Protein AF-A0A661YYA6-F1 (afdb_monomer_lite)

Secondary structure (DSSP, 8-state):
--HHHHHHHHHHTT--PPPPPP-SSS-------SS-THHHHHHHHHHHHTT--------GGGSS--

Foldseek 3Di:
DALVVLVVVCVVVVHDADDDDDPDPDDDDDQDDDPDPCSVVNVVSNCNNVVHDDDDDDDPVVVDDD

pLDDT: mean 86.39, std 7.15, range [61.03, 96.38]

Sequence (6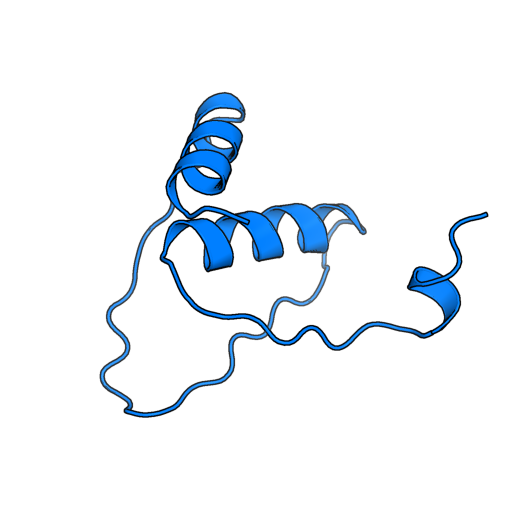6 aa):
MSAIVSKFILNLFGWKVVKHEVEEKSYVIVAAPHTSNWDFVIARLGVSSVGIPQKVLMKKEMFFFP

Structure (mmCIF, N/CA/C/O backbone):
data_AF-A0A661YYA6-F1
#
_entry.id   AF-A0A661YYA6-F1
#
loop_
_atom_site.group_PDB
_atom_site.id
_atom_site.type_symbol
_atom_site.label_atom_id
_atom_site.label_alt_id
_atom_site.label_comp_id
_atom_site.label_asym_id
_atom_site.label_entity_id
_atom_site.label_seq_id
_at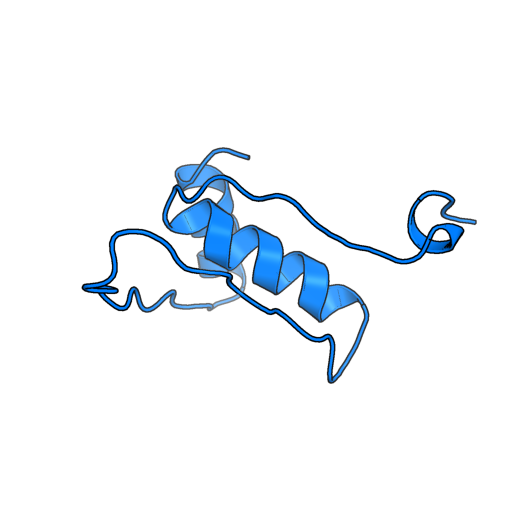om_site.pdbx_PDB_ins_code
_atom_site.Cartn_x
_atom_site.Cartn_y
_atom_site.Cartn_z
_atom_site.occupancy
_atom_site.B_iso_or_equiv
_atom_site.auth_seq_id
_atom_site.auth_comp_id
_atom_site.auth_asym_id
_atom_site.auth_atom_id
_atom_site.pdbx_PDB_model_num
ATOM 1 N N . MET A 1 1 ? -0.552 9.810 1.351 1.00 68.62 1 MET A N 1
ATOM 2 C CA . MET A 1 1 ? -1.186 9.844 0.016 1.00 68.62 1 MET A CA 1
ATOM 3 C C . MET A 1 1 ? -2.671 10.083 0.232 1.00 68.62 1 MET A C 1
ATOM 5 O O . MET A 1 1 ? -3.226 9.439 1.112 1.00 68.62 1 MET A O 1
ATOM 9 N N . SER A 1 2 ? -3.293 11.021 -0.484 1.00 88.19 2 SER A N 1
ATOM 10 C CA . SER A 1 2 ? -4.743 11.239 -0.376 1.00 88.19 2 SER A CA 1
ATOM 11 C C . SER A 1 2 ? -5.503 10.063 -0.999 1.00 88.19 2 SER A C 1
ATOM 13 O O . SER A 1 2 ? -5.125 9.600 -2.077 1.00 88.19 2 SER A O 1
ATOM 15 N N . ALA A 1 3 ? -6.580 9.607 -0.353 1.00 90.50 3 ALA A N 1
ATOM 16 C CA . ALA A 1 3 ? -7.417 8.509 -0.845 1.00 90.50 3 ALA A CA 1
ATOM 17 C C . ALA A 1 3 ? -7.962 8.772 -2.258 1.00 90.50 3 ALA A C 1
ATOM 19 O O . ALA A 1 3 ? -8.023 7.865 -3.087 1.00 90.50 3 ALA A O 1
ATOM 20 N N . ILE A 1 4 ? -8.274 10.036 -2.558 1.00 92.62 4 ILE A N 1
ATOM 21 C CA . ILE A 1 4 ? -8.755 10.480 -3.871 1.00 92.62 4 ILE A CA 1
ATOM 22 C C . ILE A 1 4 ? -7.681 10.257 -4.937 1.00 92.62 4 ILE A C 1
ATOM 24 O O . ILE A 1 4 ? -7.963 9.681 -5.984 1.00 92.62 4 ILE A O 1
ATOM 28 N N . VAL A 1 5 ? -6.440 10.656 -4.647 1.00 93.75 5 VAL A N 1
ATOM 29 C CA . VAL A 1 5 ? -5.307 10.502 -5.571 1.00 93.75 5 VAL A CA 1
ATOM 30 C C . VAL A 1 5 ? -5.032 9.023 -5.825 1.00 93.75 5 VAL A C 1
ATOM 32 O O . VAL A 1 5 ? -4.886 8.612 -6.971 1.00 93.75 5 VAL A O 1
ATOM 35 N N . SER A 1 6 ? -5.032 8.199 -4.775 1.00 93.62 6 SER A N 1
ATOM 36 C CA . SER A 1 6 ? -4.838 6.756 -4.927 1.00 93.62 6 SER A CA 1
ATOM 37 C C . SER A 1 6 ? -5.936 6.100 -5.761 1.00 93.62 6 SER A C 1
ATOM 39 O O . SER A 1 6 ? -5.628 5.310 -6.649 1.00 93.62 6 SER A O 1
ATOM 41 N N . LYS A 1 7 ? -7.204 6.450 -5.520 1.00 93.69 7 LYS A N 1
ATOM 42 C CA . LYS A 1 7 ? -8.337 5.921 -6.288 1.00 93.69 7 LYS A CA 1
ATOM 43 C C . LYS A 1 7 ? -8.290 6.366 -7.750 1.00 93.69 7 LYS A C 1
ATOM 45 O O . LYS A 1 7 ? -8.565 5.564 -8.633 1.00 93.69 7 LYS A O 1
ATOM 50 N N . PHE A 1 8 ? -7.905 7.616 -8.005 1.00 94.94 8 PHE A N 1
ATOM 51 C CA . PHE A 1 8 ? -7.730 8.138 -9.357 1.00 94.94 8 PHE A CA 1
ATOM 52 C C . PHE A 1 8 ? -6.652 7.368 -10.128 1.00 94.94 8 PHE A C 1
ATOM 54 O O . PHE A 1 8 ? -6.924 6.890 -11.225 1.00 94.94 8 PHE A O 1
ATOM 61 N N . ILE A 1 9 ? -5.471 7.174 -9.530 1.00 95.69 9 ILE A N 1
ATOM 62 C CA . ILE A 1 9 ? -4.381 6.408 -10.152 1.00 95.69 9 ILE A CA 1
ATOM 63 C C . ILE A 1 9 ? -4.837 4.976 -10.450 1.00 95.69 9 ILE A C 1
ATOM 65 O O . ILE A 1 9 ? -4.679 4.508 -11.570 1.00 95.69 9 ILE A O 1
ATOM 69 N N . LEU A 1 10 ? -5.452 4.292 -9.482 1.00 95.38 10 LEU A N 1
ATOM 70 C CA . LEU A 1 10 ? -5.941 2.924 -9.680 1.00 95.38 10 LEU A CA 1
ATOM 71 C C . LEU A 1 10 ? -6.972 2.836 -10.814 1.00 95.38 10 LEU A C 1
ATOM 73 O O . LEU A 1 10 ? -6.851 1.963 -11.671 1.00 95.38 10 LEU A O 1
ATOM 77 N N . ASN A 1 11 ? -7.920 3.774 -10.877 1.00 94.56 11 ASN A N 1
ATOM 78 C CA . ASN A 1 11 ? -8.914 3.827 -11.950 1.00 94.56 11 ASN A CA 1
ATOM 79 C C . ASN A 1 11 ? -8.276 4.031 -13.334 1.00 94.56 11 ASN A C 1
ATOM 81 O O . ASN A 1 11 ? -8.735 3.417 -14.294 1.00 94.56 11 ASN A O 1
ATOM 85 N N . LEU A 1 12 ? -7.223 4.853 -13.450 1.00 96.38 12 LEU A N 1
ATOM 86 C CA . LEU A 1 12 ? -6.501 5.043 -14.717 1.00 96.38 12 LEU A CA 1
ATOM 87 C C . LEU A 1 12 ? -5.878 3.740 -15.229 1.00 96.38 12 LEU A C 1
ATOM 89 O O . LEU A 1 12 ? -5.862 3.499 -16.431 1.00 96.38 12 LEU A O 1
ATOM 93 N N . PHE A 1 13 ? -5.410 2.885 -14.321 1.00 94.62 13 PHE A N 1
ATOM 94 C CA . PHE A 1 13 ? -4.879 1.563 -14.654 1.00 94.62 13 PHE A CA 1
ATOM 95 C C . PHE A 1 13 ? -5.965 0.472 -14.730 1.00 94.62 13 PHE A C 1
ATOM 97 O O . PHE A 1 13 ? -5.635 -0.708 -14.810 1.00 94.62 13 PHE A O 1
ATOM 104 N N . GLY A 1 14 ? -7.253 0.836 -14.685 1.00 94.88 14 GLY A N 1
ATOM 105 C CA . GLY A 1 14 ? -8.374 -0.106 -14.783 1.00 94.88 14 GLY A CA 1
ATOM 106 C C . GLY A 1 14 ? -8.651 -0.919 -13.513 1.00 94.88 14 GLY A C 1
ATOM 107 O O . GLY A 1 14 ? -9.411 -1.886 -13.556 1.00 94.88 14 GLY A O 1
ATOM 108 N N . TRP A 1 15 ? -8.066 -0.547 -12.374 1.00 94.12 15 TRP A N 1
ATOM 109 C CA . TRP A 1 15 ? -8.257 -1.257 -11.111 1.00 94.12 15 TRP A CA 1
ATOM 110 C C . TRP A 1 15 ? -9.526 -0.803 -10.397 1.00 94.12 15 TRP A C 1
ATOM 112 O O . TRP A 1 15 ? -9.760 0.389 -10.196 1.00 94.12 15 TRP A O 1
ATOM 122 N N . LY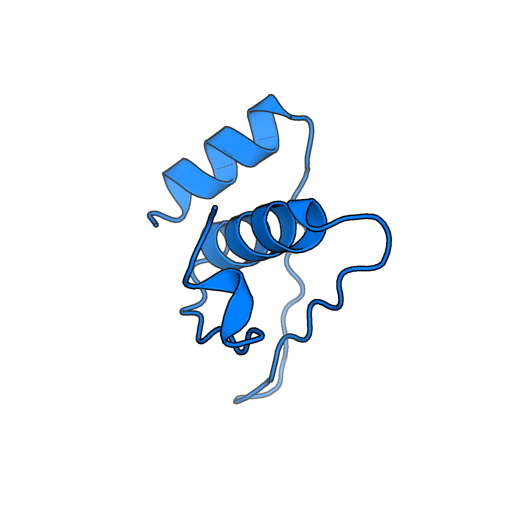S A 1 16 ? -10.311 -1.774 -9.919 1.00 90.56 16 LYS A N 1
ATOM 123 C CA . LYS A 1 16 ? -11.471 -1.539 -9.055 1.00 90.56 16 LYS A CA 1
ATOM 124 C C . LYS A 1 16 ? -11.161 -2.009 -7.640 1.00 90.56 16 LYS A C 1
ATOM 126 O O . LYS A 1 16 ? -10.936 -3.192 -7.407 1.00 90.56 16 LYS A O 1
ATOM 131 N N . VAL A 1 17 ? -11.189 -1.084 -6.687 1.00 89.25 17 VAL A N 1
ATOM 132 C CA . VAL A 1 17 ? -10.981 -1.409 -5.272 1.00 89.25 17 VAL A CA 1
ATOM 133 C C . VAL A 1 17 ? -12.292 -1.888 -4.666 1.00 89.25 17 VAL A C 1
ATOM 135 O O . VAL A 1 17 ? -13.276 -1.147 -4.638 1.00 89.25 17 VAL A O 1
ATOM 138 N N . VAL A 1 18 ? -12.297 -3.125 -4.178 1.00 88.19 18 VAL A N 1
ATOM 139 C CA . VAL A 1 18 ? -13.409 -3.697 -3.418 1.00 88.19 18 VAL A CA 1
ATOM 140 C C . VAL A 1 18 ? -13.082 -3.546 -1.939 1.00 88.19 18 VAL A C 1
ATOM 142 O O . VAL A 1 18 ? -12.069 -4.053 -1.464 1.00 88.19 18 VAL A O 1
ATOM 145 N N . LYS A 1 19 ? -13.919 -2.802 -1.217 1.00 77.56 19 LYS A N 1
ATOM 146 C CA . LYS A 1 19 ? -13.801 -2.670 0.233 1.00 77.56 19 LYS A CA 1
ATOM 147 C C . LYS A 1 19 ? -14.525 -3.850 0.873 1.00 77.56 19 LYS A C 1
ATOM 149 O O . LYS A 1 19 ? -15.713 -4.031 0.623 1.00 77.56 19 LYS A O 1
ATOM 154 N N . HIS A 1 20 ? -13.827 -4.607 1.710 1.00 76.56 20 HIS A N 1
ATOM 155 C CA . HIS A 1 20 ? -14.483 -5.474 2.679 1.00 76.56 20 HIS A CA 1
ATOM 156 C C . HIS A 1 20 ? -14.628 -4.735 4.000 1.00 76.56 20 HIS A C 1
ATOM 158 O O . HIS A 1 20 ? -13.713 -4.039 4.446 1.00 76.56 20 HIS A O 1
ATOM 164 N N . GLU A 1 21 ? -15.818 -4.836 4.580 1.00 75.69 21 GLU A N 1
ATOM 165 C CA . GLU A 1 21 ? -16.028 -4.435 5.959 1.00 75.69 21 GLU A CA 1
ATOM 166 C C . GLU A 1 21 ? -15.395 -5.507 6.834 1.00 75.69 21 GLU A C 1
ATOM 168 O O . GLU A 1 21 ? -15.704 -6.688 6.721 1.00 75.69 21 GLU A O 1
ATOM 173 N N . VAL A 1 22 ? -14.419 -5.075 7.620 1.00 79.81 22 VAL A N 1
ATOM 174 C CA . VAL A 1 22 ? -13.767 -5.892 8.633 1.00 79.81 22 VAL A CA 1
ATOM 175 C C . VAL A 1 22 ? -14.509 -5.567 9.923 1.00 79.81 22 VAL A C 1
ATOM 177 O O . VAL A 1 22 ? -14.560 -4.397 10.313 1.00 79.81 22 VAL A O 1
ATOM 180 N N . GLU A 1 23 ? -15.155 -6.560 10.528 1.00 82.38 23 GLU A N 1
ATOM 181 C CA . GLU A 1 23 ? -15.943 -6.376 11.757 1.00 82.38 23 GLU A CA 1
ATOM 182 C C . GLU A 1 23 ? -15.031 -6.161 12.976 1.00 82.38 23 GLU A C 1
ATOM 184 O O . GLU A 1 23 ? -15.420 -5.576 13.993 1.00 82.38 23 GLU A O 1
ATOM 189 N N . GLU A 1 24 ? -13.782 -6.604 12.869 1.00 86.25 24 GLU A N 1
ATOM 190 C CA . GLU A 1 24 ? -12.776 -6.526 13.906 1.00 86.25 24 GLU A CA 1
ATOM 191 C C . GLU A 1 24 ? -12.292 -5.090 14.128 1.00 86.25 24 GLU A C 1
ATOM 193 O O . GLU A 1 24 ? -11.909 -4.358 13.213 1.00 86.25 24 GLU A O 1
ATOM 198 N N . LYS A 1 25 ? -12.194 -4.711 15.406 1.00 79.81 25 LYS A N 1
ATOM 199 C CA . LYS A 1 25 ? -11.706 -3.390 15.834 1.00 79.81 25 LYS A CA 1
ATOM 200 C C . LYS A 1 25 ? -10.238 -3.133 15.467 1.00 79.81 25 LYS A C 1
ATOM 202 O O . LYS A 1 25 ? -9.801 -1.984 15.470 1.00 79.81 25 LYS A O 1
ATOM 207 N N . SER A 1 26 ? -9.468 -4.185 15.193 1.00 81.81 26 SER A N 1
ATOM 208 C CA . SER A 1 26 ? -8.044 -4.122 14.863 1.00 81.81 26 SER A CA 1
ATOM 209 C C . SER A 1 26 ? -7.661 -5.267 13.934 1.00 81.81 26 SER A C 1
ATOM 211 O O . SER A 1 26 ? -7.952 -6.421 14.240 1.00 81.81 26 SER A O 1
ATOM 213 N N . TYR A 1 27 ? -6.957 -4.960 12.848 1.00 82.06 27 TYR A N 1
ATOM 214 C CA . TYR A 1 27 ? -6.497 -5.943 11.871 1.00 82.06 27 TYR A CA 1
ATOM 215 C C . TYR A 1 27 ? -5.141 -5.538 11.284 1.00 82.06 27 TYR A C 1
ATOM 217 O O . TYR A 1 27 ? -4.741 -4.372 11.333 1.00 82.06 27 TYR A O 1
ATOM 225 N N . VAL A 1 28 ? -4.432 -6.514 10.714 1.00 82.75 28 VAL A N 1
ATOM 226 C CA . VAL A 1 28 ? -3.183 -6.306 9.973 1.00 82.75 28 VAL A CA 1
ATOM 227 C C . VAL A 1 28 ? -3.421 -6.706 8.524 1.00 82.75 28 VAL A C 1
ATOM 229 O O . VAL A 1 28 ? -3.798 -7.840 8.247 1.00 82.75 28 VAL A O 1
ATOM 232 N N . ILE A 1 29 ? -3.188 -5.780 7.595 1.00 80.62 29 ILE A N 1
ATOM 233 C CA . ILE A 1 29 ? -3.213 -6.081 6.161 1.00 80.62 29 ILE A CA 1
ATOM 234 C C . ILE A 1 29 ? -1.816 -6.545 5.757 1.00 80.62 29 ILE A C 1
ATOM 236 O O . ILE A 1 29 ? -0.854 -5.783 5.868 1.00 80.62 29 ILE A O 1
ATOM 240 N N . VAL A 1 30 ? -1.710 -7.778 5.267 1.00 83.19 30 VAL A N 1
ATOM 241 C CA . VAL A 1 30 ? -0.464 -8.325 4.723 1.00 83.19 30 VAL A CA 1
ATOM 242 C C . VAL A 1 30 ? -0.548 -8.312 3.202 1.00 83.19 30 VAL A C 1
ATOM 244 O O . VAL A 1 30 ? -1.399 -8.972 2.617 1.00 83.19 30 VAL A O 1
ATOM 247 N N . ALA A 1 31 ? 0.350 -7.562 2.567 1.00 81.19 31 ALA A N 1
ATOM 248 C CA . ALA A 1 31 ? 0.558 -7.600 1.126 1.00 81.19 31 ALA A CA 1
ATOM 249 C C . ALA A 1 31 ? 1.935 -8.208 0.856 1.00 81.19 31 ALA A C 1
ATOM 251 O O . ALA A 1 31 ? 2.957 -7.544 1.035 1.00 81.19 31 ALA A O 1
ATOM 252 N N . ALA A 1 32 ? 1.959 -9.482 0.472 1.00 80.62 32 ALA A N 1
ATOM 253 C CA . ALA A 1 32 ? 3.178 -10.155 0.053 1.00 80.62 32 ALA A CA 1
ATOM 254 C C . ALA A 1 32 ? 3.355 -9.970 -1.468 1.00 80.62 32 ALA A C 1
ATOM 256 O O . ALA A 1 32 ? 2.423 -10.261 -2.218 1.00 80.62 32 ALA A O 1
ATOM 257 N N . PRO A 1 33 ? 4.505 -9.460 -1.945 1.00 80.25 33 PRO A N 1
ATOM 258 C CA . PRO A 1 33 ? 4.782 -9.390 -3.374 1.00 80.25 33 PRO A CA 1
ATOM 259 C C . PRO A 1 33 ? 4.950 -10.813 -3.925 1.00 80.25 33 PRO A C 1
ATOM 261 O O . PRO A 1 33 ? 5.779 -11.578 -3.432 1.00 80.25 33 PRO A O 1
ATOM 264 N N . HIS A 1 34 ? 4.154 -11.167 -4.930 1.00 78.44 34 HIS A N 1
ATOM 265 C CA . HIS A 1 34 ? 4.111 -12.509 -5.527 1.00 78.44 34 HIS A CA 1
ATOM 266 C C . HIS A 1 34 ? 4.547 -12.524 -6.996 1.00 78.44 34 HIS A C 1
ATOM 268 O O . HIS A 1 34 ? 4.951 -13.567 -7.501 1.00 78.44 34 HIS A O 1
ATOM 274 N N . THR A 1 35 ? 4.487 -11.376 -7.670 1.00 88.19 35 THR A N 1
ATOM 275 C CA . THR A 1 35 ? 4.821 -11.216 -9.088 1.00 88.19 35 THR A CA 1
ATOM 276 C C . THR A 1 35 ? 6.017 -10.288 -9.264 1.00 88.19 35 THR A C 1
ATOM 278 O O . 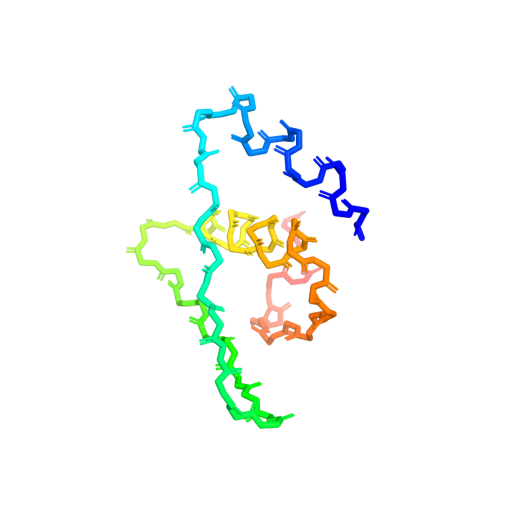THR A 1 35 ? 6.936 -10.599 -10.019 1.00 88.19 35 THR A O 1
ATOM 281 N N . SER A 1 36 ? 6.031 -9.135 -8.583 1.00 88.62 36 SER A N 1
ATOM 282 C CA . SER A 1 36 ? 7.120 -8.156 -8.698 1.00 88.62 36 SER A CA 1
ATOM 283 C C . SER A 1 36 ? 7.110 -7.126 -7.564 1.00 88.62 36 SER A C 1
ATOM 285 O O . SER A 1 36 ? 6.142 -6.996 -6.820 1.00 88.62 36 SER A O 1
ATOM 287 N N . ASN A 1 37 ? 8.150 -6.292 -7.485 1.00 87.88 37 ASN A N 1
ATOM 288 C CA . ASN A 1 37 ? 8.171 -5.158 -6.552 1.00 87.88 37 ASN A CA 1
ATOM 289 C C . ASN A 1 37 ? 7.021 -4.155 -6.788 1.00 87.88 37 ASN A C 1
ATOM 291 O O . ASN A 1 37 ? 6.675 -3.409 -5.873 1.00 87.88 37 ASN A O 1
ATOM 295 N N . TRP A 1 38 ? 6.392 -4.142 -7.972 1.00 88.94 38 TRP A N 1
ATOM 296 C CA . TRP A 1 38 ? 5.213 -3.308 -8.237 1.00 88.94 38 TRP A CA 1
ATOM 297 C C . TRP A 1 38 ? 3.990 -3.713 -7.414 1.00 88.94 38 TRP A C 1
ATOM 299 O O . TRP A 1 38 ? 3.137 -2.861 -7.157 1.00 88.94 38 TRP A O 1
ATOM 309 N N . ASP A 1 39 ? 3.941 -4.949 -6.914 1.00 89.69 39 ASP A N 1
ATOM 310 C CA . ASP A 1 39 ? 2.877 -5.410 -6.020 1.00 89.69 39 ASP A CA 1
ATOM 311 C C . ASP A 1 39 ? 2.798 -4.528 -4.765 1.00 89.69 39 ASP A C 1
ATOM 313 O O . ASP A 1 39 ? 1.708 -4.207 -4.292 1.00 89.69 39 ASP A O 1
ATOM 317 N N . PHE A 1 40 ? 3.944 -4.037 -4.275 1.00 90.19 40 PHE A N 1
ATOM 318 C CA . PHE A 1 40 ? 3.987 -3.083 -3.169 1.00 90.19 40 PHE A CA 1
ATOM 319 C C . PHE A 1 40 ? 3.300 -1.755 -3.517 1.00 90.19 40 PHE A C 1
ATOM 321 O O . PHE A 1 40 ? 2.542 -1.220 -2.706 1.00 90.19 40 PHE A O 1
ATOM 328 N N . VAL A 1 41 ? 3.545 -1.217 -4.715 1.00 91.75 41 VAL A N 1
ATOM 329 C CA . VAL A 1 41 ? 2.956 0.057 -5.157 1.00 91.75 41 VAL A CA 1
ATOM 330 C C . VAL A 1 41 ? 1.442 -0.081 -5.279 1.00 91.75 41 VAL A C 1
ATOM 332 O O . VAL A 1 41 ? 0.707 0.753 -4.745 1.00 91.75 41 VAL A O 1
ATOM 335 N N . ILE A 1 42 ? 0.970 -1.156 -5.915 1.00 92.62 42 ILE A N 1
ATOM 336 C CA . ILE A 1 42 ? -0.462 -1.429 -6.064 1.00 92.62 42 ILE A CA 1
ATOM 337 C C . ILE A 1 42 ? -1.119 -1.638 -4.696 1.00 92.62 42 ILE A C 1
ATOM 339 O O . ILE A 1 42 ? -2.144 -1.013 -4.420 1.00 92.62 42 ILE A O 1
ATOM 343 N N . ALA A 1 43 ? -0.507 -2.416 -3.799 1.00 91.44 43 ALA A N 1
ATOM 344 C CA . ALA A 1 43 ? -1.015 -2.614 -2.442 1.00 91.44 43 ALA A CA 1
ATOM 345 C C . ALA A 1 43 ? -1.092 -1.296 -1.654 1.00 91.44 43 ALA A C 1
ATOM 347 O O . ALA A 1 43 ? -2.120 -0.987 -1.043 1.00 91.44 43 ALA A O 1
ATOM 348 N N . ARG A 1 44 ? -0.042 -0.468 -1.717 1.00 91.88 44 ARG A N 1
ATOM 349 C CA . ARG A 1 44 ? -0.006 0.850 -1.069 1.00 91.88 44 ARG A CA 1
ATOM 350 C C . ARG A 1 44 ? -1.133 1.745 -1.578 1.00 91.88 44 ARG A C 1
ATOM 352 O O . ARG A 1 44 ? -1.824 2.368 -0.767 1.00 91.88 44 ARG A O 1
ATOM 359 N N . LEU A 1 45 ? -1.331 1.808 -2.895 1.00 93.69 45 LEU A N 1
ATOM 360 C CA . LEU A 1 45 ? -2.413 2.577 -3.508 1.00 93.69 45 LEU A CA 1
ATOM 361 C C . LEU A 1 45 ? -3.782 2.024 -3.097 1.00 93.69 45 LEU A C 1
ATOM 363 O O . LEU A 1 45 ? -4.642 2.805 -2.692 1.00 93.69 45 LEU A O 1
ATOM 367 N N . GLY A 1 46 ? -3.969 0.704 -3.127 1.00 92.94 46 GLY A N 1
ATOM 368 C CA . GLY A 1 46 ? -5.214 0.039 -2.738 1.00 92.94 46 GLY A CA 1
ATOM 369 C C . GLY A 1 46 ? -5.627 0.400 -1.315 1.00 92.94 46 GLY A C 1
ATOM 370 O O . GLY A 1 46 ? -6.705 0.958 -1.106 1.00 92.94 46 GLY A O 1
ATOM 371 N N . VAL A 1 47 ? -4.727 0.211 -0.348 1.00 90.81 47 VAL A N 1
ATOM 372 C CA . VAL A 1 47 ? -4.987 0.536 1.064 1.00 90.81 47 VAL A CA 1
ATOM 373 C C . VAL A 1 47 ? -5.154 2.050 1.280 1.00 90.81 47 VAL A C 1
ATOM 375 O O . VAL A 1 47 ? -5.978 2.483 2.082 1.00 90.81 47 VAL A O 1
ATOM 378 N N . SER A 1 48 ? -4.418 2.894 0.546 1.00 91.88 48 SER A N 1
ATOM 379 C CA . SER A 1 48 ? -4.539 4.359 0.670 1.00 91.88 48 SER A CA 1
ATOM 380 C C . SER A 1 48 ? -5.878 4.849 0.119 1.00 91.88 48 SER A C 1
ATOM 382 O O . SER A 1 48 ? -6.463 5.771 0.680 1.00 91.88 48 SER A O 1
ATOM 384 N N . SER A 1 49 ? -6.391 4.223 -0.944 1.00 93.00 49 SER A N 1
ATOM 385 C CA . SER A 1 49 ? -7.660 4.597 -1.582 1.00 93.00 49 SER A CA 1
ATOM 386 C C . SER A 1 49 ? -8.886 4.400 -0.683 1.00 93.00 49 SER A C 1
ATOM 388 O O . SER A 1 49 ? -9.895 5.077 -0.871 1.00 93.00 49 SER A O 1
ATOM 390 N N . VAL A 1 50 ? -8.786 3.518 0.318 1.00 89.44 50 VAL A N 1
ATOM 391 C CA . VAL A 1 50 ? -9.822 3.288 1.339 1.00 89.44 50 VAL A CA 1
ATOM 392 C C . VAL A 1 50 ? -9.597 4.108 2.614 1.00 89.44 50 VAL A C 1
ATOM 394 O O . VAL A 1 50 ? -10.356 3.975 3.569 1.00 89.44 50 VAL A O 1
ATOM 397 N N . GLY A 1 51 ? -8.581 4.978 2.636 1.00 87.94 51 GLY A N 1
ATOM 398 C CA . GLY A 1 51 ? -8.313 5.889 3.750 1.00 87.94 51 GLY A CA 1
ATOM 399 C C . GLY A 1 51 ? -7.681 5.231 4.978 1.00 87.94 51 GLY A C 1
ATOM 400 O O . GLY A 1 51 ? -7.644 5.846 6.040 1.00 87.94 51 GLY A O 1
ATOM 401 N N . ILE A 1 52 ? -7.174 4.002 4.853 1.00 86.38 52 ILE A N 1
ATOM 402 C CA . ILE A 1 52 ? -6.553 3.289 5.971 1.00 86.38 52 ILE A CA 1
ATOM 403 C C . ILE A 1 52 ? -5.099 3.770 6.134 1.00 86.38 52 ILE A C 1
ATOM 405 O O . ILE A 1 52 ? -4.316 3.699 5.175 1.00 86.38 52 ILE A O 1
ATOM 409 N N . PRO A 1 53 ? -4.700 4.254 7.327 1.00 83.56 53 PRO A N 1
ATOM 410 C CA . PRO A 1 53 ? -3.312 4.598 7.606 1.00 83.56 53 PRO A CA 1
ATOM 411 C C . PRO A 1 53 ? -2.431 3.343 7.590 1.00 83.56 53 PRO A C 1
ATOM 413 O O . PRO A 1 53 ? -2.804 2.289 8.094 1.00 83.56 53 PRO A O 1
ATOM 416 N N . GLN A 1 54 ? -1.237 3.461 7.010 1.00 84.88 54 GLN A N 1
ATOM 417 C CA . GLN A 1 54 ? -0.377 2.318 6.698 1.00 84.88 54 GLN A CA 1
ATOM 418 C C . GLN A 1 54 ? 0.958 2.435 7.420 1.00 84.88 54 GLN A C 1
ATOM 420 O O . GLN A 1 54 ? 1.603 3.484 7.361 1.00 84.88 54 GLN A O 1
ATOM 425 N N . LYS A 1 55 ? 1.417 1.333 8.011 1.00 85.81 55 LYS A N 1
ATOM 426 C CA . LYS A 1 55 ? 2.813 1.146 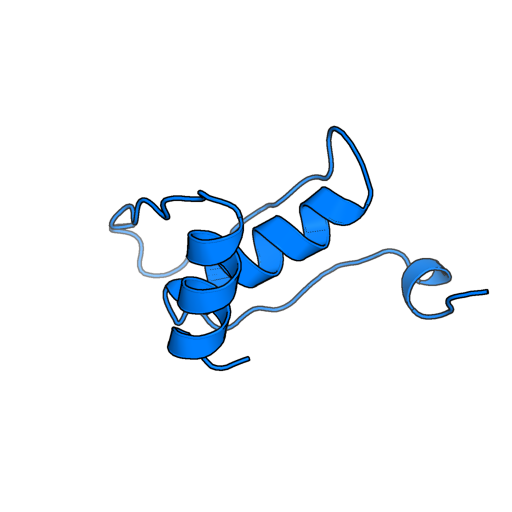8.413 1.00 85.81 55 LYS A CA 1
ATOM 427 C C . LYS A 1 55 ? 3.367 -0.008 7.590 1.00 85.81 55 LYS A C 1
ATOM 429 O O . LYS A 1 55 ? 2.795 -1.091 7.595 1.00 85.81 55 LYS A O 1
ATOM 434 N N . VAL A 1 56 ? 4.430 0.255 6.838 1.00 83.75 56 VAL A N 1
ATOM 435 C CA . VAL A 1 56 ? 5.028 -0.715 5.916 1.00 83.75 56 VAL A CA 1
ATOM 436 C C . VAL A 1 56 ? 6.264 -1.312 6.567 1.00 83.75 56 VAL A C 1
ATOM 438 O O . VAL A 1 56 ? 7.124 -0.573 7.043 1.00 83.75 56 VAL A O 1
ATOM 441 N N . LEU A 1 57 ? 6.364 -2.638 6.536 1.00 84.81 57 LEU A N 1
ATOM 442 C CA . LEU A 1 57 ? 7.587 -3.364 6.844 1.00 84.81 57 LEU A CA 1
ATOM 443 C C . LEU A 1 57 ? 8.222 -3.802 5.523 1.00 84.81 57 LEU A C 1
ATOM 445 O O . LEU A 1 57 ? 7.579 -4.462 4.712 1.00 84.81 57 LEU A O 1
ATOM 449 N N . MET A 1 58 ? 9.463 -3.389 5.285 1.00 84.44 58 MET A N 1
ATOM 450 C CA . MET A 1 58 ? 10.185 -3.670 4.046 1.00 84.44 58 MET A CA 1
ATOM 451 C C . MET A 1 58 ? 11.662 -3.918 4.358 1.00 84.44 58 MET A C 1
ATOM 453 O O . MET A 1 58 ? 12.170 -3.461 5.383 1.00 84.44 58 MET A O 1
ATOM 457 N N . LYS A 1 59 ? 12.350 -4.655 3.482 1.00 85.00 59 LYS A N 1
ATOM 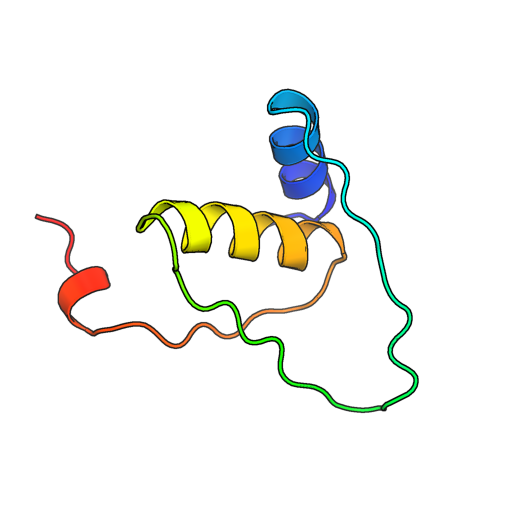458 C CA . LYS A 1 59 ? 13.787 -4.932 3.606 1.00 85.00 59 LYS A CA 1
ATOM 459 C C . LYS A 1 59 ? 14.595 -3.626 3.598 1.00 85.00 59 LYS A C 1
ATOM 461 O O . LYS A 1 59 ? 14.254 -2.710 2.852 1.00 85.00 59 LYS A O 1
ATOM 466 N N . LYS A 1 60 ? 15.683 -3.547 4.374 1.00 86.81 60 LYS A N 1
ATOM 467 C CA . LYS A 1 60 ? 16.531 -2.339 4.483 1.00 86.81 60 LYS A CA 1
ATOM 468 C C . LYS A 1 60 ? 17.071 -1.886 3.119 1.00 86.81 60 LYS A C 1
ATOM 470 O O . LYS A 1 60 ? 17.142 -0.696 2.837 1.00 86.81 60 LYS A O 1
ATOM 475 N N . GLU A 1 61 ? 17.413 -2.839 2.270 1.00 85.94 61 GLU A N 1
ATOM 476 C CA . GLU A 1 61 ? 17.968 -2.644 0.933 1.00 85.94 61 GLU A CA 1
ATOM 477 C C . GLU A 1 61 ? 16.972 -1.985 -0.022 1.00 85.94 61 GLU A C 1
ATOM 479 O O . GLU A 1 61 ? 17.385 -1.398 -1.002 1.00 85.94 61 GLU A O 1
ATOM 484 N N . MET A 1 62 ? 15.671 -2.017 0.271 1.00 82.44 62 MET A N 1
ATOM 485 C CA . MET A 1 62 ? 14.660 -1.335 -0.543 1.00 82.44 62 MET A CA 1
ATOM 486 C C . MET A 1 62 ? 14.496 0.150 -0.179 1.00 82.44 62 MET A C 1
ATOM 488 O O . MET A 1 62 ? 13.778 0.871 -0.867 1.00 82.44 62 MET A O 1
ATOM 492 N N . PHE A 1 63 ? 15.119 0.615 0.911 1.00 81.50 63 PHE A N 1
ATOM 493 C CA . PHE A 1 63 ? 15.163 2.043 1.267 1.00 81.50 63 PHE A CA 1
ATOM 494 C C . PHE A 1 63 ? 16.302 2.780 0.566 1.00 81.50 63 PHE A C 1
ATOM 496 O O . PHE A 1 63 ? 16.277 4.005 0.477 1.00 81.50 63 PHE A O 1
ATOM 503 N N . PHE A 1 64 ? 17.275 2.024 0.066 1.00 80.25 64 PHE A N 1
ATOM 504 C CA . PHE A 1 64 ? 18.342 2.511 -0.782 1.00 80.25 64 PHE A CA 1
ATOM 505 C C . PHE A 1 64 ? 18.082 1.923 -2.161 1.00 80.25 64 PHE A C 1
ATOM 507 O O . PHE A 1 64 ? 18.419 0.780 -2.446 1.00 80.25 64 PHE A O 1
ATOM 514 N N . PHE A 1 65 ? 17.410 2.710 -2.998 1.00 65.44 65 PHE A N 1
ATOM 515 C CA . PHE A 1 65 ? 17.440 2.490 -4.440 1.00 65.44 65 PHE A CA 1
ATOM 516 C C . PHE A 1 65 ? 18.922 2.392 -4.872 1.00 65.44 65 PHE A C 1
ATOM 518 O O . PHE A 1 65 ? 19.785 2.883 -4.132 1.00 65.44 65 PHE A O 1
ATOM 525 N N . PRO A 1 66 ? 19.264 1.762 -6.007 1.00 61.03 66 PRO A N 1
ATOM 526 C CA . PRO A 1 66 ? 20.525 2.124 -6.645 1.00 61.03 66 PRO A CA 1
ATOM 527 C C . PRO A 1 66 ? 20.761 3.647 -6.635 1.00 61.03 66 PRO A C 1
ATOM 529 O O . PRO A 1 66 ? 19.775 4.413 -6.713 1.00 61.03 66 PRO A O 1
#

Radius of gyration: 12.98 Å; chains: 1; bounding box: 37×24×31 Å